Protein AF-A0A1V5T4X3-F1 (afdb_monomer)

Sequence (68 aa):
MAETIYKVHGGKMLRAKVCVEDGKIKDAMITGDFFLHPEEDISKIEKLFAGRPIPLDSKACVEALKIS

Structure (mmCIF, N/CA/C/O backbone):
data_AF-A0A1V5T4X3-F1
#
_entry.id   AF-A0A1V5T4X3-F1
#
loop_
_atom_site.group_PDB
_atom_site.id
_atom_site.type_symbol
_atom_site.label_atom_id
_atom_site.label_alt_id
_atom_site.label_comp_id
_atom_site.label_asym_id
_atom_site.label_entity_id
_atom_site.label_seq_id
_atom_site.pdbx_PDB_ins_code
_atom_site.Cartn_x
_atom_site.Cartn_y
_atom_site.Cartn_z
_atom_site.occupancy
_atom_site.B_iso_or_equiv
_atom_site.auth_seq_id
_atom_site.auth_comp_id
_atom_site.auth_asym_id
_atom_site.auth_atom_id
_atom_site.pdbx_PDB_model_num
ATOM 1 N N . MET A 1 1 ? -2.931 -12.895 7.914 1.00 71.62 1 MET A N 1
ATOM 2 C CA . MET A 1 1 ? -2.049 -12.437 6.819 1.00 71.62 1 MET A CA 1
ATOM 3 C C . MET A 1 1 ? -2.419 -13.207 5.564 1.00 71.62 1 MET A C 1
ATOM 5 O O . MET A 1 1 ? -2.438 -14.429 5.621 1.00 71.62 1 MET A O 1
ATOM 9 N N . ALA A 1 2 ? -2.790 -12.513 4.491 1.00 82.62 2 ALA A N 1
ATOM 10 C CA . ALA A 1 2 ? -3.135 -13.103 3.201 1.00 82.62 2 ALA A CA 1
ATOM 11 C C . ALA A 1 2 ? -2.028 -12.799 2.186 1.00 82.62 2 ALA A C 1
ATOM 13 O O . ALA A 1 2 ? -1.420 -11.731 2.226 1.00 82.62 2 ALA A O 1
ATOM 14 N N . GLU A 1 3 ? -1.762 -13.732 1.281 1.00 83.44 3 GLU A N 1
ATOM 15 C CA . GLU A 1 3 ? -0.741 -13.587 0.249 1.00 83.44 3 GLU A CA 1
ATOM 16 C C . GLU A 1 3 ? -1.292 -14.046 -1.097 1.00 83.44 3 GLU A C 1
ATOM 18 O O . GLU A 1 3 ? -1.968 -15.069 -1.180 1.00 83.44 3 GLU A O 1
ATOM 23 N N . THR A 1 4 ? -0.977 -13.297 -2.151 1.00 84.44 4 THR A N 1
ATOM 24 C CA . THR A 1 4 ? -1.312 -13.669 -3.523 1.00 84.44 4 THR A CA 1
ATOM 25 C C . THR A 1 4 ? -0.150 -13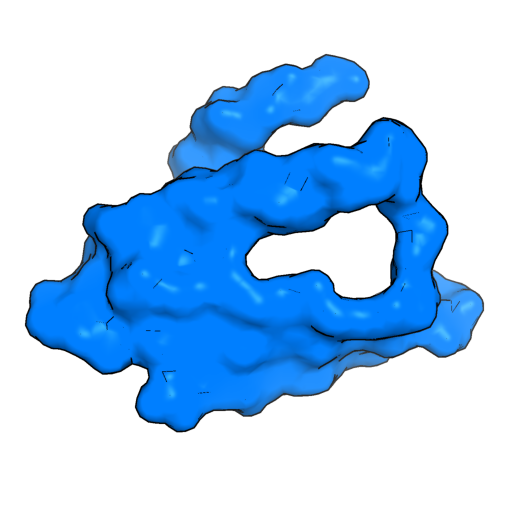.390 -4.469 1.00 84.44 4 THR A C 1
ATOM 27 O O . THR A 1 4 ? 0.619 -12.442 -4.282 1.00 84.44 4 THR A O 1
ATOM 30 N N . ILE A 1 5 ? -0.018 -14.235 -5.490 1.00 82.69 5 ILE A N 1
ATOM 31 C CA . ILE A 1 5 ? 0.970 -14.099 -6.559 1.00 82.69 5 ILE A CA 1
ATOM 32 C C . ILE A 1 5 ? 0.210 -13.896 -7.863 1.00 82.69 5 ILE A C 1
ATOM 34 O O . ILE A 1 5 ? -0.607 -14.726 -8.258 1.00 82.69 5 ILE A O 1
ATOM 38 N N . TYR A 1 6 ? 0.518 -12.805 -8.548 1.00 83.75 6 TYR A N 1
ATOM 39 C CA . TYR A 1 6 ? -0.031 -12.452 -9.841 1.00 83.75 6 TYR A CA 1
ATOM 40 C C . TYR A 1 6 ? 1.073 -12.446 -10.901 1.00 83.75 6 TYR A C 1
ATOM 42 O O . TYR A 1 6 ? 2.082 -11.748 -10.780 1.00 83.75 6 TYR A O 1
ATOM 50 N N . LYS A 1 7 ? 0.887 -13.241 -11.958 1.00 78.50 7 LYS A N 1
ATOM 51 C CA . LYS A 1 7 ? 1.786 -13.259 -13.118 1.00 78.50 7 LYS A CA 1
ATOM 52 C C . LYS A 1 7 ? 1.268 -12.276 -14.157 1.00 78.50 7 LYS A C 1
ATOM 54 O O . LYS A 1 7 ? 0.163 -12.437 -14.669 1.00 78.50 7 LYS A O 1
ATOM 59 N N . VAL A 1 8 ? 2.072 -11.269 -14.471 1.00 79.25 8 VAL A N 1
ATOM 60 C CA . VAL A 1 8 ? 1.750 -10.279 -15.497 1.00 79.25 8 VAL A CA 1
ATOM 61 C C . VAL A 1 8 ? 2.193 -10.819 -16.859 1.00 79.25 8 VAL A C 1
ATOM 63 O O . VAL A 1 8 ? 3.197 -11.528 -16.974 1.00 79.25 8 VAL A O 1
ATOM 66 N N . HIS A 1 9 ? 1.444 -10.488 -17.912 1.00 72.62 9 HIS A N 1
ATOM 67 C CA . HIS A 1 9 ? 1.837 -10.808 -19.283 1.00 72.62 9 HIS A CA 1
ATOM 68 C C . HIS A 1 9 ? 3.212 -10.187 -19.594 1.00 72.62 9 HIS A C 1
ATOM 70 O O . HIS A 1 9 ? 3.446 -9.016 -19.300 1.00 72.62 9 HIS A O 1
ATOM 76 N N . GLY A 1 10 ? 4.129 -10.981 -20.158 1.00 70.88 10 GLY A N 1
ATOM 77 C CA . GLY A 1 10 ? 5.517 -10.568 -20.416 1.00 70.88 10 GLY A CA 1
ATOM 78 C C . GLY A 1 10 ? 6.553 -11.062 -19.397 1.00 70.88 10 GLY A C 1
ATOM 79 O O . GLY A 1 10 ? 7.674 -10.569 -19.396 1.00 70.88 10 GLY A O 1
ATOM 80 N N . GLY A 1 11 ? 6.202 -12.023 -18.534 1.00 69.44 11 GLY A N 1
ATOM 81 C CA . GLY A 1 11 ? 7.160 -12.723 -17.662 1.00 69.44 11 GLY A CA 1
ATOM 82 C C . GLY A 1 11 ? 7.437 -12.052 -16.314 1.00 69.44 11 GLY A C 1
ATOM 83 O O . GLY A 1 11 ? 8.147 -12.624 -15.494 1.00 69.44 11 GLY A O 1
ATOM 84 N N . LYS A 1 12 ? 6.838 -10.887 -16.046 1.00 79.06 12 LYS A N 1
ATOM 85 C CA . LYS A 1 12 ? 6.955 -10.197 -14.755 1.00 79.06 12 LYS A CA 1
ATOM 86 C C . LYS A 1 12 ? 6.072 -10.867 -13.703 1.00 79.06 12 LYS A C 1
ATOM 88 O O . LYS A 1 12 ? 4.913 -11.200 -13.965 1.00 79.06 12 LYS A O 1
ATOM 93 N N . MET A 1 13 ? 6.600 -11.035 -12.495 1.00 81.19 13 MET A N 1
ATOM 94 C CA . MET A 1 13 ? 5.863 -11.602 -11.364 1.00 81.19 13 MET A CA 1
ATOM 95 C C . MET A 1 13 ? 5.651 -10.539 -10.294 1.00 81.19 13 MET A C 1
ATOM 97 O O . MET A 1 13 ? 6.602 -9.875 -9.896 1.00 81.19 13 MET A O 1
ATOM 101 N N . LEU A 1 14 ? 4.419 -10.418 -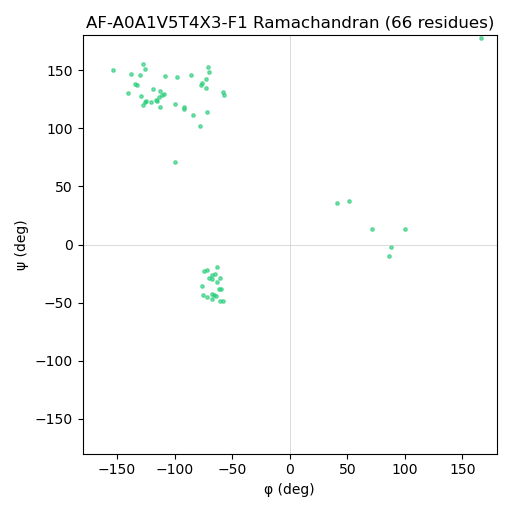9.804 1.00 85.06 14 LEU A N 1
ATOM 102 C CA . LEU A 1 14 ? 4.052 -9.547 -8.696 1.00 85.06 14 LEU A CA 1
ATOM 103 C C . LEU A 1 14 ? 3.487 -10.392 -7.554 1.00 85.06 14 LEU A C 1
ATOM 105 O O . LEU A 1 14 ? 2.672 -11.285 -7.761 1.00 85.06 14 LEU A O 1
ATOM 109 N N . ARG A 1 15 ? 3.931 -10.127 -6.335 1.00 87.31 15 ARG A N 1
ATOM 110 C CA . ARG A 1 15 ? 3.532 -10.813 -5.110 1.00 87.31 15 ARG A CA 1
ATOM 111 C C . ARG A 1 15 ? 3.085 -9.765 -4.109 1.00 87.31 15 ARG A C 1
ATOM 113 O O . ARG A 1 15 ? 3.868 -8.900 -3.731 1.00 87.31 15 ARG A O 1
ATOM 120 N N . ALA A 1 16 ? 1.837 -9.862 -3.677 1.00 88.00 16 ALA A N 1
ATOM 121 C CA . ALA A 1 16 ? 1.259 -8.966 -2.690 1.00 88.00 16 ALA A CA 1
ATOM 122 C C . ALA A 1 16 ? 0.951 -9.744 -1.411 1.00 88.00 16 ALA A C 1
ATOM 124 O O . ALA A 1 16 ? 0.267 -10.770 -1.434 1.00 88.00 16 ALA A O 1
ATOM 125 N N . LYS A 1 17 ? 1.454 -9.241 -0.289 1.00 90.19 17 LYS A N 1
ATOM 126 C CA . LYS A 1 17 ? 1.127 -9.695 1.060 1.00 90.19 17 LYS A CA 1
ATOM 127 C C . LYS A 1 17 ? 0.304 -8.609 1.728 1.00 90.19 17 LYS A C 1
ATOM 129 O O . LYS A 1 17 ? 0.715 -7.458 1.727 1.00 90.19 17 LYS A O 1
ATOM 134 N N . VAL A 1 18 ? -0.837 -8.965 2.303 1.00 90.19 18 VAL A N 1
ATOM 135 C CA . VAL A 1 18 ? -1.721 -8.018 2.987 1.00 90.19 18 VAL A CA 1
ATOM 136 C C . VAL A 1 18 ? -2.068 -8.555 4.370 1.00 90.19 18 VAL A C 1
ATOM 138 O O . VAL A 1 18 ? -2.523 -9.691 4.540 1.00 90.19 18 VAL A O 1
ATOM 141 N N . CYS A 1 19 ? -1.859 -7.728 5.382 1.00 90.50 19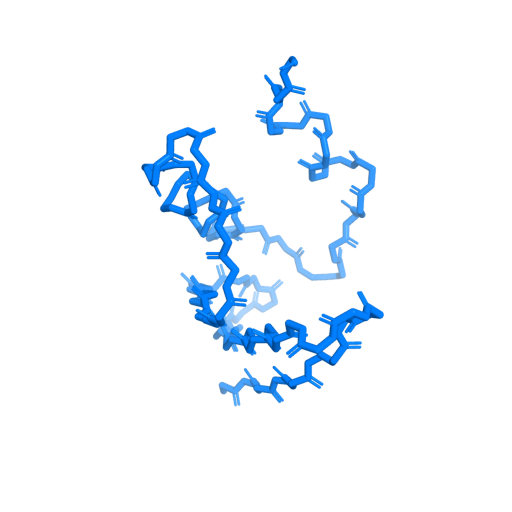 CYS A N 1
ATOM 142 C CA . CYS A 1 19 ? -2.300 -7.964 6.745 1.00 90.50 19 CYS A CA 1
ATOM 143 C C . CYS A 1 19 ? -3.576 -7.166 6.983 1.00 90.50 19 CYS A C 1
ATOM 145 O O . CYS A 1 19 ? -3.571 -5.946 6.869 1.00 90.50 19 CYS A O 1
ATOM 147 N N . VAL A 1 20 ? -4.660 -7.859 7.324 1.00 91.25 20 VAL A N 1
ATOM 148 C CA . VAL A 1 20 ? -5.932 -7.239 7.695 1.00 91.25 20 VAL A CA 1
ATOM 149 C C . VAL A 1 20 ? -6.163 -7.487 9.180 1.00 91.25 20 VAL A C 1
ATOM 151 O O . VAL A 1 20 ? -6.086 -8.632 9.621 1.00 91.25 20 VAL A O 1
ATOM 154 N N . GLU A 1 21 ? -6.445 -6.424 9.925 1.00 92.31 21 GLU A N 1
ATOM 155 C CA . GLU A 1 21 ? -6.856 -6.448 11.330 1.00 92.31 21 GLU A CA 1
ATOM 156 C C . GLU A 1 21 ? -8.078 -5.534 11.489 1.00 92.31 21 GLU A C 1
ATOM 158 O O . GLU A 1 21 ? -8.141 -4.466 10.880 1.00 92.31 21 GLU A O 1
ATOM 163 N N . ASP A 1 22 ? -9.085 -5.978 12.243 1.00 90.25 22 ASP A N 1
ATOM 164 C CA . ASP A 1 22 ? -10.310 -5.209 12.526 1.00 90.25 22 ASP A CA 1
ATOM 165 C C . ASP A 1 22 ? -11.019 -4.638 11.281 1.00 90.25 22 ASP A C 1
ATOM 167 O O . ASP A 1 22 ? -11.526 -3.515 11.270 1.00 90.25 22 ASP A O 1
ATOM 171 N N . GLY A 1 23 ? -11.032 -5.407 10.185 1.00 88.81 23 GLY A N 1
ATOM 172 C CA . GLY A 1 23 ? -11.660 -4.993 8.925 1.00 88.81 23 GLY A CA 1
ATOM 173 C C . GLY A 1 23 ? -10.908 -3.887 8.176 1.00 88.81 23 GLY A C 1
ATOM 174 O O . GLY A 1 23 ? -11.454 -3.302 7.239 1.00 88.81 23 GLY A O 1
ATOM 175 N N . LYS A 1 24 ? -9.658 -3.601 8.555 1.00 91.19 24 LYS A N 1
ATOM 176 C CA . LYS A 1 24 ? -8.771 -2.647 7.884 1.00 91.19 24 LYS A CA 1
ATOM 177 C C . LYS A 1 24 ? -7.452 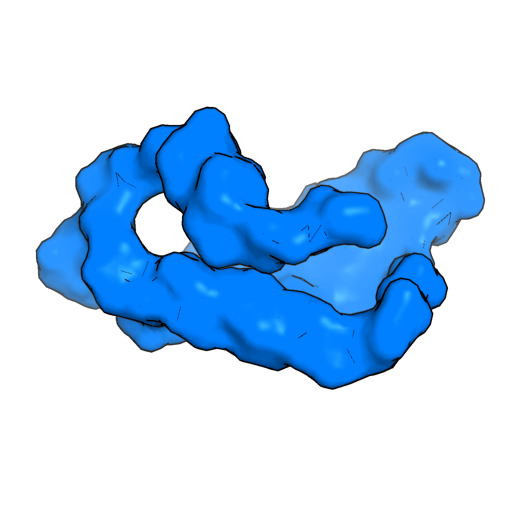-3.299 7.517 1.00 91.19 24 LYS A C 1
ATOM 179 O O . LYS A 1 24 ? -6.980 -4.218 8.179 1.00 91.19 24 LYS A O 1
ATOM 184 N N . ILE A 1 25 ? -6.830 -2.810 6.458 1.00 91.81 25 ILE A N 1
ATOM 185 C CA . ILE A 1 25 ? -5.477 -3.212 6.095 1.00 91.81 25 ILE A CA 1
ATOM 186 C C . ILE A 1 25 ? -4.530 -2.588 7.111 1.00 91.81 25 ILE A C 1
ATOM 188 O O . ILE A 1 25 ? -4.407 -1.373 7.189 1.00 91.81 25 ILE A O 1
ATOM 192 N N . LYS A 1 26 ? -3.869 -3.416 7.907 1.00 92.75 26 LYS A N 1
ATOM 193 C CA . LYS A 1 26 ? -2.802 -2.982 8.805 1.00 92.75 26 LYS A CA 1
ATOM 194 C C . LYS A 1 26 ? -1.522 -2.701 8.038 1.00 92.75 26 LYS A C 1
ATOM 196 O O . LYS A 1 26 ? -0.857 -1.711 8.310 1.00 92.75 26 LYS A O 1
ATOM 201 N N . ASP A 1 27 ? -1.199 -3.586 7.102 1.00 90.12 27 ASP A N 1
ATOM 202 C CA . ASP A 1 27 ? 0.031 -3.512 6.327 1.00 90.12 27 ASP A CA 1
ATOM 203 C C . ASP A 1 27 ? -0.141 -4.195 4.968 1.00 90.12 27 ASP A C 1
ATOM 205 O O . ASP A 1 27 ? -0.918 -5.147 4.833 1.00 90.12 27 ASP A O 1
ATOM 209 N N . ALA A 1 28 ? 0.583 -3.712 3.966 1.00 90.12 28 ALA A N 1
ATOM 210 C CA . ALA A 1 28 ? 0.612 -4.274 2.628 1.00 90.12 28 ALA A CA 1
ATOM 211 C C . ALA A 1 28 ? 2.041 -4.212 2.095 1.00 90.12 28 ALA A C 1
ATOM 213 O O . ALA A 1 28 ? 2.665 -3.162 2.127 1.00 90.12 28 ALA A O 1
ATOM 214 N N . MET A 1 29 ? 2.533 -5.334 1.579 1.00 89.38 29 MET A N 1
ATOM 215 C CA . MET A 1 29 ? 3.872 -5.451 1.018 1.00 89.38 29 MET A CA 1
ATOM 216 C C . MET A 1 29 ? 3.777 -5.999 -0.402 1.00 89.38 29 MET A C 1
ATOM 218 O O . MET A 1 29 ? 3.236 -7.089 -0.619 1.00 89.38 29 MET A O 1
ATOM 222 N N . ILE A 1 30 ? 4.304 -5.256 -1.366 1.00 88.44 30 ILE A N 1
ATOM 223 C CA . ILE A 1 30 ? 4.305 -5.598 -2.783 1.00 88.44 30 ILE A CA 1
ATOM 224 C C . ILE A 1 30 ? 5.749 -5.853 -3.200 1.00 88.44 30 ILE A C 1
ATOM 226 O O . ILE A 1 30 ? 6.612 -4.987 -3.155 1.00 88.44 30 ILE A O 1
ATOM 230 N N . THR A 1 31 ? 6.010 -7.076 -3.634 1.00 85.94 31 THR A N 1
ATOM 231 C CA . THR A 1 31 ? 7.326 -7.526 -4.090 1.00 85.94 31 THR A CA 1
ATOM 232 C C . THR A 1 31 ? 7.196 -8.142 -5.464 1.00 85.94 31 THR A C 1
ATOM 234 O O . THR A 1 31 ? 6.128 -8.620 -5.837 1.00 85.94 31 THR A O 1
ATOM 237 N N . GLY A 1 32 ? 8.261 -8.149 -6.248 1.00 83.69 32 GLY A N 1
ATOM 238 C CA . GLY A 1 32 ? 8.200 -8.751 -7.565 1.00 83.69 32 GLY A CA 1
ATOM 239 C C . GLY A 1 32 ? 9.371 -8.377 -8.442 1.00 83.69 32 GLY A C 1
ATOM 240 O O . GLY A 1 32 ? 10.231 -7.595 -8.053 1.00 83.69 32 GLY A O 1
ATOM 241 N N . ASP A 1 33 ? 9.356 -8.948 -9.635 1.00 81.56 33 ASP A N 1
ATOM 242 C CA . ASP A 1 33 ? 10.308 -8.652 -10.696 1.00 81.56 33 ASP A CA 1
ATOM 243 C C . ASP A 1 33 ? 9.648 -7.673 -11.676 1.00 81.56 33 ASP A C 1
ATOM 245 O O . ASP A 1 33 ? 9.165 -8.030 -12.756 1.00 81.56 33 ASP A O 1
ATOM 249 N N . PHE A 1 34 ? 9.474 -6.436 -11.210 1.00 77.75 34 PHE A N 1
ATOM 250 C CA . PHE A 1 34 ? 8.923 -5.336 -11.988 1.00 77.75 34 PHE A CA 1
ATOM 251 C C . PHE A 1 34 ? 9.831 -4.115 -11.872 1.00 77.75 34 PHE A C 1
ATOM 253 O O . PHE A 1 34 ? 10.419 -3.844 -10.832 1.00 77.75 34 PHE A O 1
ATOM 260 N N . PHE A 1 35 ? 9.909 -3.357 -12.959 1.00 75.88 35 PHE A N 1
ATOM 261 C CA . PHE A 1 35 ? 10.583 -2.067 -12.979 1.00 75.88 35 PHE A CA 1
ATOM 262 C C . PHE A 1 35 ? 9.549 -0.991 -12.662 1.00 75.88 35 PHE A C 1
ATOM 264 O O . PHE A 1 35 ? 8.593 -0.825 -13.423 1.00 75.88 35 PHE A O 1
ATOM 271 N N . LEU A 1 36 ? 9.733 -0.297 -11.541 1.00 76.81 36 LEU A N 1
ATOM 272 C CA . LEU A 1 36 ? 8.983 0.896 -11.170 1.00 76.81 36 LEU A CA 1
ATOM 273 C C . LEU A 1 36 ? 9.986 2.036 -11.013 1.00 76.81 36 LEU A C 1
ATOM 275 O O . LEU A 1 36 ? 10.931 1.927 -10.236 1.00 76.81 36 LEU A O 1
ATOM 279 N N . HIS A 1 37 ? 9.787 3.108 -11.770 1.00 75.69 37 HIS A N 1
ATOM 280 C CA . HIS A 1 37 ? 10.579 4.323 -11.655 1.00 75.69 37 HIS A CA 1
ATOM 281 C C . HIS A 1 37 ? 9.632 5.499 -11.417 1.00 75.69 37 HIS A C 1
ATOM 283 O O . HIS A 1 37 ? 8.771 5.728 -12.268 1.00 75.69 37 HIS A O 1
ATOM 289 N N . PRO A 1 38 ? 9.810 6.258 -10.324 1.00 82.12 38 PRO A N 1
ATOM 290 C CA . PRO 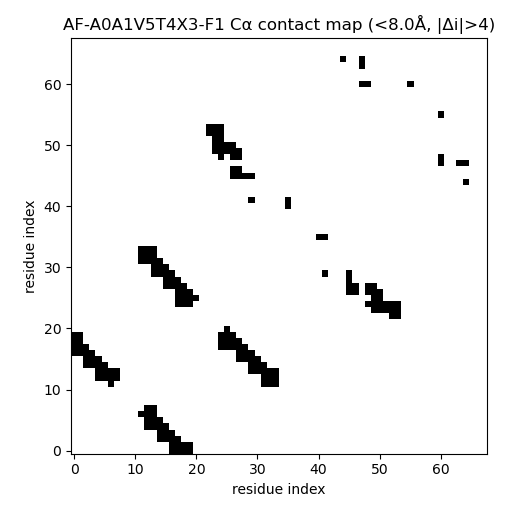A 1 38 ? 10.783 6.058 -9.244 1.00 82.12 38 PRO A CA 1
ATOM 291 C C . PRO A 1 38 ? 10.460 4.844 -8.354 1.00 82.12 38 PRO A C 1
ATOM 293 O O . PRO A 1 38 ? 9.303 4.508 -8.117 1.00 82.12 38 PRO A O 1
ATOM 296 N N . GLU 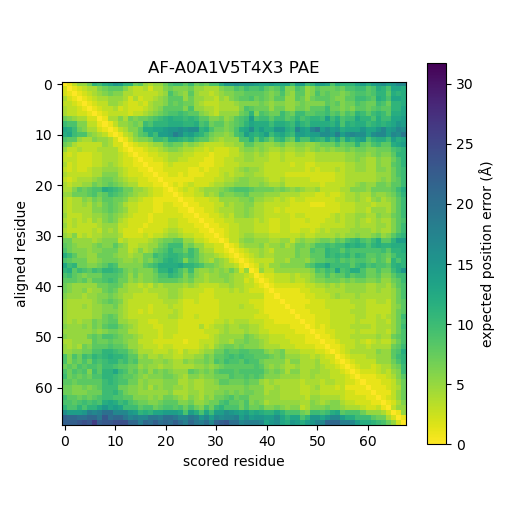A 1 39 ? 11.497 4.196 -7.825 1.00 79.06 39 GLU A N 1
ATOM 297 C CA . GLU A 1 39 ? 11.346 3.029 -6.942 1.00 79.06 39 GLU A CA 1
ATOM 298 C C . GLU A 1 39 ? 10.562 3.357 -5.659 1.00 79.06 39 GLU A C 1
ATOM 300 O O . GLU A 1 39 ? 9.832 2.517 -5.142 1.00 79.06 39 GLU A O 1
ATOM 305 N N . GLU A 1 40 ? 10.627 4.608 -5.195 1.00 79.62 40 GLU A N 1
ATOM 306 C CA . GLU A 1 40 ? 9.934 5.095 -3.997 1.00 79.62 40 GLU A CA 1
ATOM 307 C C . GLU A 1 40 ? 8.402 5.040 -4.103 1.00 79.62 40 GLU A C 1
ATOM 309 O O . GLU A 1 40 ? 7.704 5.068 -3.083 1.00 79.62 40 GLU A O 1
ATOM 314 N N . ASP A 1 41 ? 7.854 4.954 -5.317 1.00 84.38 41 ASP A N 1
ATOM 315 C CA . ASP A 1 41 ? 6.410 4.891 -5.521 1.00 84.38 41 ASP A CA 1
ATOM 316 C C . ASP A 1 41 ? 5.810 3.588 -4.987 1.00 84.38 41 ASP A C 1
ATOM 318 O O . ASP A 1 41 ? 4.661 3.597 -4.540 1.00 84.38 41 ASP A O 1
ATOM 322 N N . ILE A 1 42 ? 6.585 2.495 -4.911 1.00 85.12 42 ILE A N 1
ATOM 323 C CA . ILE A 1 42 ? 6.084 1.242 -4.333 1.00 85.12 42 ILE A CA 1
ATOM 324 C C . ILE A 1 42 ? 5.751 1.426 -2.853 1.00 85.12 42 ILE A C 1
ATOM 326 O O . ILE A 1 42 ? 4.657 1.080 -2.412 1.00 85.12 42 ILE A O 1
ATOM 330 N N . SER A 1 43 ? 6.634 2.092 -2.109 1.00 85.50 43 SER A N 1
ATOM 331 C CA . SER A 1 43 ? 6.426 2.380 -0.693 1.00 85.50 43 SER A CA 1
ATOM 332 C C . SER A 1 43 ? 5.284 3.366 -0.463 1.00 85.50 43 SER A C 1
ATOM 334 O O . SER A 1 43 ? 4.614 3.300 0.568 1.00 85.50 43 SER A O 1
ATOM 336 N N . LYS A 1 44 ? 5.022 4.284 -1.404 1.00 86.50 44 LYS A N 1
ATOM 337 C CA . LYS A 1 44 ? 3.838 5.159 -1.340 1.00 86.50 44 LYS A CA 1
ATOM 338 C C . LYS A 1 44 ? 2.553 4.356 -1.531 1.00 86.50 44 LYS A C 1
ATOM 340 O O . LYS A 1 44 ? 1.600 4.569 -0.784 1.00 86.50 44 LYS A O 1
ATOM 345 N N . ILE A 1 45 ? 2.543 3.425 -2.486 1.00 86.25 45 ILE A N 1
ATOM 346 C CA . ILE A 1 45 ? 1.410 2.529 -2.747 1.00 86.25 45 ILE A CA 1
ATOM 347 C C . ILE A 1 45 ? 1.111 1.664 -1.513 1.00 86.25 45 ILE A C 1
ATOM 349 O O . ILE A 1 45 ? -0.033 1.615 -1.064 1.00 86.25 45 ILE A O 1
ATOM 353 N N . GLU A 1 46 ? 2.128 1.038 -0.921 1.00 89.25 46 GLU A N 1
ATOM 354 C CA . GLU A 1 46 ? 2.000 0.220 0.295 1.00 89.25 46 GLU A CA 1
ATOM 355 C C . GLU A 1 46 ? 1.406 1.018 1.467 1.00 89.25 46 GLU A C 1
ATOM 357 O O . GLU A 1 46 ? 0.412 0.609 2.076 1.00 89.25 46 GLU A O 1
ATOM 362 N N . LYS A 1 47 ? 1.940 2.220 1.724 1.00 88.69 47 LYS A N 1
ATOM 363 C CA . LYS 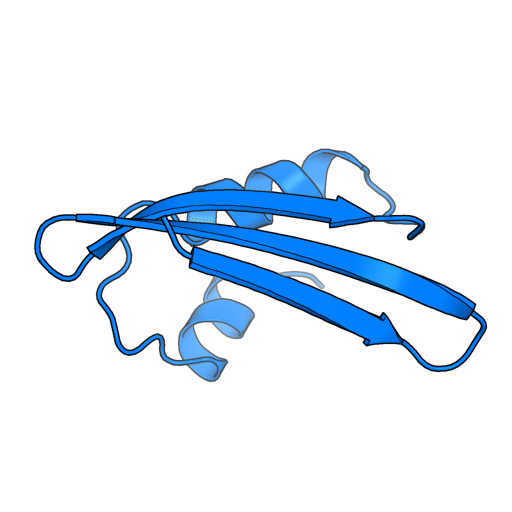A 1 47 ? 1.431 3.127 2.766 1.00 88.69 47 LYS A CA 1
ATOM 364 C C . LYS A 1 47 ? 0.002 3.594 2.513 1.00 88.69 47 LYS A C 1
ATOM 366 O O . LYS A 1 47 ? -0.730 3.827 3.469 1.00 88.69 47 LYS A O 1
ATOM 371 N N . LEU A 1 48 ? -0.403 3.743 1.254 1.00 88.19 48 LEU A N 1
ATOM 372 C CA . LEU A 1 48 ? -1.758 4.162 0.898 1.00 88.19 48 LEU A CA 1
ATOM 373 C C . LEU A 1 48 ? -2.799 3.079 1.201 1.00 88.19 48 LEU A C 1
ATOM 375 O O . LEU A 1 48 ? -3.959 3.406 1.472 1.00 88.19 48 LEU A O 1
ATOM 379 N N . PHE A 1 49 ? -2.400 1.806 1.159 1.00 88.00 49 PHE A N 1
ATOM 380 C CA . PHE 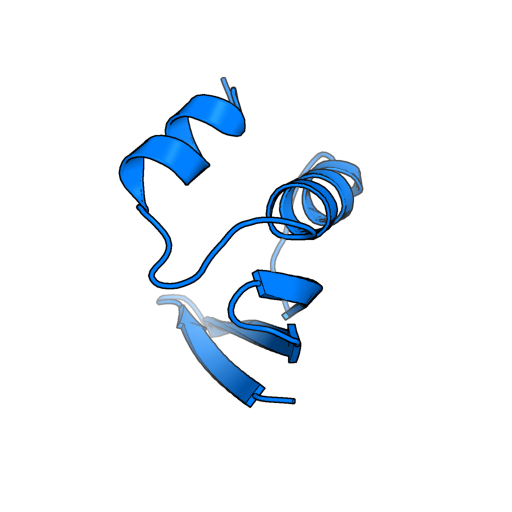A 1 49 ? -3.259 0.698 1.563 1.00 88.00 49 PHE A CA 1
ATOM 381 C C . PHE A 1 49 ? -3.375 0.578 3.082 1.00 88.00 49 PHE A C 1
ATOM 383 O O . PHE A 1 49 ? -4.462 0.263 3.567 1.00 88.00 49 PHE A O 1
ATOM 390 N N . ALA A 1 50 ? -2.311 0.868 3.833 1.00 89.94 50 ALA A N 1
ATOM 391 C CA . ALA A 1 50 ? -2.354 0.859 5.292 1.00 89.94 50 ALA A CA 1
ATOM 392 C C . ALA A 1 50 ? -3.438 1.817 5.835 1.00 89.94 50 ALA A C 1
ATOM 394 O O . ALA A 1 50 ? -3.540 2.983 5.461 1.00 89.94 50 ALA A O 1
ATOM 395 N N . GLY A 1 51 ? -4.286 1.303 6.720 1.00 88.38 51 GLY A N 1
ATOM 396 C CA . GLY A 1 51 ? -5.419 1.998 7.325 1.00 88.38 51 GLY A CA 1
ATOM 397 C C . GLY A 1 51 ? -6.722 1.956 6.521 1.00 88.38 51 GLY A C 1
ATOM 398 O O . GLY A 1 51 ? -7.764 2.336 7.066 1.00 88.38 51 GLY A O 1
ATOM 399 N N . ARG A 1 52 ? -6.722 1.480 5.266 1.00 89.69 52 ARG A N 1
ATOM 400 C CA . ARG A 1 52 ? -7.956 1.417 4.469 1.00 89.69 52 ARG A CA 1
ATOM 401 C C . ARG A 1 52 ? -8.863 0.257 4.889 1.00 89.69 52 ARG A C 1
ATOM 403 O O . ARG A 1 52 ? -8.370 -0.844 5.137 1.00 89.69 52 ARG A O 1
ATOM 410 N N . PRO A 1 53 ? -10.187 0.476 4.948 1.00 90.25 53 PRO A N 1
ATOM 411 C CA . PRO A 1 53 ? -11.146 -0.583 5.223 1.00 90.25 53 PRO A CA 1
ATOM 412 C C . PRO A 1 53 ? -11.265 -1.555 4.045 1.00 90.25 53 PRO A C 1
ATOM 414 O O . PRO A 1 53 ? -11.064 -1.180 2.888 1.00 90.25 53 PRO A O 1
ATOM 417 N N . ILE A 1 54 ? -11.627 -2.800 4.351 1.00 86.56 54 ILE A N 1
ATOM 418 C CA . ILE A 1 54 ? -12.066 -3.781 3.357 1.00 86.56 54 ILE A CA 1
ATOM 419 C C . ILE A 1 54 ? -13.607 -3.842 3.306 1.00 86.56 54 ILE A C 1
ATOM 421 O O . ILE A 1 54 ? -14.244 -3.744 4.355 1.00 86.56 54 ILE A O 1
ATOM 425 N N . PRO A 1 55 ? -14.227 -4.039 2.125 1.00 85.25 55 PRO A N 1
ATOM 426 C CA . PRO A 1 55 ? -13.599 -4.200 0.812 1.00 85.25 55 PRO A CA 1
ATOM 427 C C . PRO A 1 55 ? -13.027 -2.883 0.268 1.00 85.25 55 PRO A C 1
ATOM 429 O O . PRO A 1 55 ? -13.605 -1.814 0.443 1.00 85.25 55 PRO A O 1
ATOM 432 N N . LEU A 1 56 ? -11.876 -2.974 -0.402 1.00 82.50 56 LEU A N 1
ATOM 433 C CA . LEU A 1 56 ? -11.236 -1.822 -1.032 1.00 82.50 56 LEU A CA 1
ATOM 434 C C . LEU A 1 56 ? -11.999 -1.391 -2.286 1.00 82.50 56 LEU A C 1
ATOM 436 O O . LEU A 1 56 ? -12.282 -2.213 -3.160 1.00 82.50 56 LEU A O 1
ATOM 440 N N . ASP A 1 57 ? -12.222 -0.087 -2.424 1.00 86.00 57 ASP A N 1
ATOM 441 C CA . ASP A 1 57 ? -12.656 0.503 -3.686 1.00 86.00 57 ASP A CA 1
ATOM 442 C C . ASP A 1 57 ? -11.436 0.775 -4.578 1.00 86.00 57 ASP A C 1
ATOM 444 O O . ASP A 1 57 ? -10.594 1.631 -4.289 1.00 86.00 57 ASP A O 1
ATOM 448 N N . SER A 1 58 ? -11.341 0.017 -5.671 1.00 81.62 58 SER A N 1
ATOM 449 C CA . SER A 1 58 ? -10.249 0.133 -6.641 1.00 81.62 58 SER A CA 1
ATOM 450 C C . SER A 1 58 ? -10.153 1.524 -7.278 1.00 81.62 58 SER A C 1
ATOM 452 O O . SER A 1 58 ? -9.041 2.029 -7.428 1.00 81.62 58 SER A O 1
ATOM 454 N N . LYS A 1 59 ? -11.277 2.189 -7.583 1.00 82.62 59 LYS A N 1
ATOM 455 C CA . LYS A 1 59 ? -11.269 3.544 -8.157 1.00 82.62 59 LYS A CA 1
ATOM 456 C C . LYS A 1 59 ? -10.743 4.555 -7.147 1.00 82.62 59 LYS A C 1
ATOM 458 O O . LYS A 1 59 ? -9.836 5.318 -7.465 1.00 82.62 59 LYS A O 1
ATOM 463 N N . ALA A 1 60 ? -11.230 4.489 -5.908 1.00 83.62 60 ALA A N 1
ATOM 464 C CA . ALA A 1 60 ? -10.782 5.388 -4.845 1.00 83.62 60 ALA A CA 1
ATOM 465 C C . ALA A 1 60 ? -9.298 5.186 -4.476 1.00 83.62 60 ALA A C 1
ATOM 467 O O . ALA A 1 60 ? -8.656 6.077 -3.914 1.00 83.62 60 ALA A O 1
ATOM 468 N N . CYS A 1 61 ? -8.735 3.996 -4.706 1.00 81.62 61 CYS A N 1
ATOM 469 C CA . CYS A 1 61 ? -7.297 3.750 -4.555 1.00 81.62 61 CYS A CA 1
ATOM 470 C C . CYS A 1 61 ? -6.493 4.426 -5.669 1.00 81.62 61 CYS A C 1
ATOM 472 O O . CYS A 1 61 ? -5.504 5.093 -5.376 1.00 81.62 61 CYS A O 1
ATOM 474 N N . VAL A 1 62 ? -6.935 4.299 -6.923 1.00 82.38 62 VAL A N 1
ATOM 475 C CA . VAL A 1 62 ? -6.253 4.894 -8.083 1.00 82.38 62 VAL A CA 1
ATOM 476 C C . VAL A 1 62 ? -6.290 6.423 -8.031 1.00 82.38 62 VAL A C 1
ATOM 478 O O . VAL A 1 62 ? -5.260 7.061 -8.222 1.00 82.38 62 VAL A O 1
ATOM 481 N N . GLU A 1 63 ? -7.431 7.026 -7.689 1.00 83.00 63 GLU A N 1
ATOM 482 C CA . GLU A 1 63 ? -7.543 8.487 -7.545 1.00 83.00 63 GLU A CA 1
ATOM 483 C C . GLU A 1 63 ? -6.627 9.041 -6.446 1.00 83.00 63 GLU A C 1
ATOM 485 O O . GLU A 1 63 ? -6.015 10.099 -6.598 1.00 83.00 63 GLU A O 1
ATOM 490 N N . ALA A 1 64 ? -6.496 8.308 -5.340 1.00 79.81 64 ALA A N 1
ATOM 491 C CA . ALA A 1 64 ? -5.645 8.714 -4.230 1.00 79.81 64 ALA A CA 1
ATOM 492 C C . ALA A 1 64 ? -4.147 8.601 -4.545 1.00 79.81 64 ALA A C 1
ATOM 494 O O . ALA A 1 64 ? -3.346 9.278 -3.902 1.00 79.81 64 ALA A O 1
ATOM 495 N N . LEU A 1 65 ? -3.770 7.773 -5.524 1.00 75.31 65 LEU A N 1
ATOM 496 C CA . LEU A 1 65 ? -2.380 7.583 -5.920 1.00 75.31 65 LEU A CA 1
ATOM 497 C C . LEU A 1 65 ? -1.818 8.766 -6.721 1.00 75.31 65 LEU A C 1
ATOM 499 O O . LEU A 1 65 ? -0.607 8.953 -6.691 1.00 75.31 65 LEU A O 1
ATOM 503 N N . LYS A 1 66 ? -2.657 9.597 -7.369 1.00 66.56 66 LYS A N 1
ATOM 504 C CA . LYS A 1 66 ? -2.236 10.773 -8.172 1.00 66.56 66 LYS A CA 1
ATOM 505 C C . LYS A 1 66 ? -0.990 10.511 -9.043 1.00 66.56 66 LYS A C 1
ATOM 507 O O . LYS A 1 66 ? -0.136 11.385 -9.180 1.00 66.56 66 LYS A O 1
ATOM 512 N N . ILE A 1 67 ? -0.860 9.298 -9.579 1.00 59.03 67 ILE A N 1
ATOM 513 C CA . ILE A 1 67 ? 0.244 8.940 -10.470 1.00 59.03 67 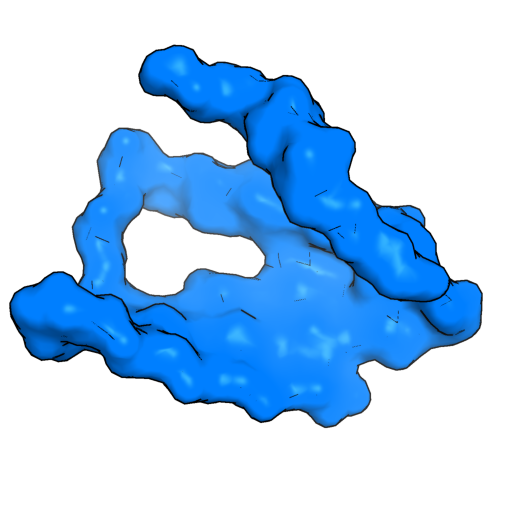ILE A CA 1
ATOM 514 C C . ILE A 1 67 ? -0.122 9.540 -11.831 1.00 59.03 67 ILE A C 1
ATOM 516 O O . ILE A 1 67 ? -1.036 9.044 -12.491 1.00 59.03 67 ILE A O 1
ATOM 520 N N . SER A 1 68 ? 0.509 10.672 -12.153 1.00 42.56 68 SER A N 1
ATOM 521 C CA . SER A 1 68 ? 0.399 11.390 -13.431 1.00 42.56 68 SER A CA 1
ATOM 522 C C . SER A 1 68 ? 1.241 10.736 -14.517 1.00 42.56 68 SER A C 1
ATOM 524 O O . SER A 1 68 ? 2.369 10.306 -14.188 1.00 42.56 68 SER A O 1
#

Solvent-accessible surface area (backbone atoms only — not comparable to full-atom values): 4096 Å² total; per-residue (Å²): 117,51,75,50,78,47,78,45,92,88,81,33,39,42,34,42,38,40,33,67,53,97,61,18,25,66,40,44,48,80,46,63,61,70,92,59,88,64,64,68,53,57,61,52,54,27,56,65,45,33,71,38,53,65,83,71,57,67,66,68,51,55,65,72,59,68,81,125

Radius of gyration: 12.43 Å; Cα contacts (8 Å, |Δi|>4): 96; chains: 1; bounding box: 25×26×33 Å

pLDDT: mean 83.0, std 8.23, range [42.56, 92.75]

Foldseek 3Di:
DDKDWDQDPPGKIKIKDFDDDPQATQWIDIDIDDDDPVPCLRVVLGVLRHGHGPPDDPVVSVVVSPPD

Secondary structure (DSSP, 8-state):
-EEEEEEPTTS-EEEEEEEEETTEEEEEEEEES---SSTHHHHHHHHHHTTPBSSP-HHHHHHHH---

Mean predicted aligned error: 5.78 Å

Nearest PDB structures (foldseek):
  3r07-assembly1_C  TM=7.705E-01  e=1.364E-03  Thermoplasma acidophilum DSM 1728
  4eb5-assembly1_C  TM=6.672E-01  e=2.362E-02  Archaeoglobus fulgidus DSM 4304
  8uem-assembly1_E  TM=7.057E-01  e=3.719E-02  Mycolicibacterium smegmatis MC2 155
  7c8n-assembly1_A-2  TM=6.531E-01  e=4.517E-02  Methanothrix thermoacetophila
  7cnv-assembly2_D  TM=6.057E-01  e=4.234E-02  Methanothrix thermoacetophila